Protein AF-A0A7Y2Y7D0-F1 (afdb_monomer)

Radius of gyration: 14.48 Å; Cα contacts (8 Å, |Δi|>4): 30; chains: 1; bounding box: 28×17×38 Å

Solvent-accessible surface area (backbone atoms only — not comparable to full-atom values): 3494 Å² total; per-residue (Å²): 132,77,87,88,55,71,60,69,58,49,35,60,75,37,75,67,38,62,69,56,40,50,50,53,55,49,52,49,68,63,49,49,62,56,41,50,51,52,25,52,52,20,56,76,70,66,35,64,66,55,26,49,51,34,54,56,70,68,60,130

Secondary structure (DSSP, 8-state):
--SS--HHHHHHHTTT-HHHHHHHHHHHHHHHHHHHHHHHHHHHTT-HHHHHHHHHHT--

Structure (mmCIF, N/CA/C/O backbone):
data_AF-A0A7Y2Y7D0-F1
#
_entry.id   AF-A0A7Y2Y7D0-F1
#
loop_
_atom_site.group_PDB
_atom_site.id
_atom_site.type_symbol
_atom_site.label_atom_id
_atom_site.label_alt_id
_atom_site.label_comp_id
_atom_site.label_asym_id
_atom_site.label_entity_id
_atom_site.label_seq_id
_atom_site.pdbx_PDB_ins_code
_atom_site.Cartn_x
_atom_site.Cartn_y
_atom_site.Cartn_z
_atom_site.occupancy
_atom_site.B_iso_or_equiv
_atom_site.auth_seq_id
_atom_site.auth_comp_id
_atom_site.auth_asym_id
_atom_site.auth_atom_id
_atom_site.pdbx_PDB_model_num
ATOM 1 N N . MET A 1 1 ? -4.992 2.199 -22.174 1.00 61.72 1 MET A N 1
ATOM 2 C CA . MET A 1 1 ? -4.790 3.190 -21.095 1.00 61.72 1 MET A CA 1
ATOM 3 C C . MET A 1 1 ? -4.695 2.452 -19.778 1.00 61.72 1 MET A C 1
ATOM 5 O O . MET A 1 1 ? -5.402 1.470 -19.594 1.00 61.72 1 MET A O 1
ATOM 9 N N . GLU A 1 2 ? -3.822 2.917 -18.897 1.00 75.38 2 GLU A N 1
ATOM 10 C CA . GLU A 1 2 ? -3.653 2.407 -17.538 1.00 75.38 2 GLU A CA 1
ATOM 11 C C . GLU A 1 2 ? -4.887 2.748 -16.678 1.00 75.38 2 GLU A C 1
ATOM 13 O O . GLU A 1 2 ? -5.184 3.924 -16.479 1.00 75.38 2 GLU A O 1
ATOM 18 N N . GLN A 1 3 ? -5.640 1.742 -16.210 1.00 78.38 3 GLN A N 1
ATOM 19 C CA . GLN A 1 3 ? -6.877 1.954 -15.429 1.00 78.38 3 GLN A CA 1
ATOM 20 C C . GLN A 1 3 ? -6.654 2.020 -13.913 1.00 78.38 3 GLN A C 1
ATOM 22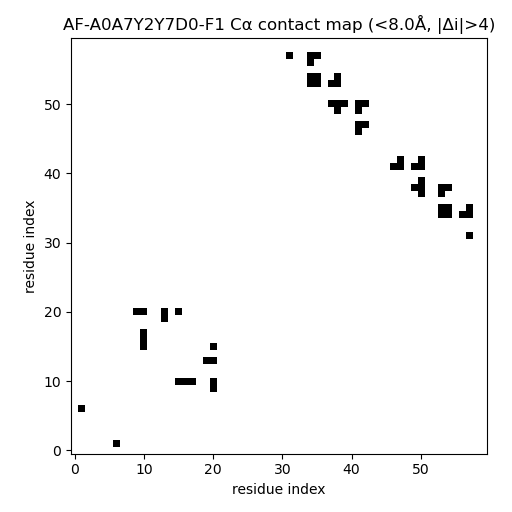 O O . GLN A 1 3 ? -7.341 2.777 -13.232 1.00 78.38 3 GLN A O 1
ATOM 27 N N . HIS A 1 4 ? -5.707 1.241 -13.387 1.00 84.69 4 HIS A N 1
ATOM 28 C CA . HIS A 1 4 ? -5.506 1.087 -11.939 1.00 84.69 4 HIS A CA 1
ATOM 29 C C . HIS A 1 4 ? -4.118 1.532 -11.470 1.00 84.69 4 HIS A C 1
ATOM 31 O O . HIS A 1 4 ? -3.991 2.097 -10.388 1.00 84.69 4 HIS A O 1
ATOM 37 N N . TYR A 1 5 ? -3.090 1.350 -12.302 1.00 85.62 5 TYR A N 1
ATOM 38 C CA . TYR A 1 5 ? -1.699 1.632 -11.949 1.00 85.62 5 TYR A CA 1
ATOM 39 C C . TYR A 1 5 ? -1.052 2.530 -12.989 1.00 85.62 5 TYR A C 1
ATOM 41 O O . TYR A 1 5 ? -1.041 2.183 -14.167 1.00 85.62 5 TYR A O 1
ATOM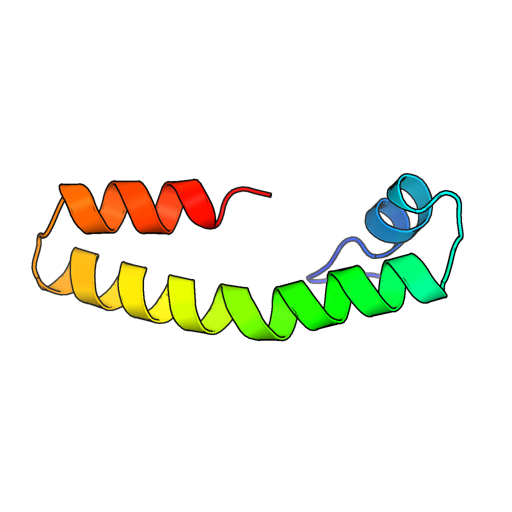 49 N N . LYS A 1 6 ? -0.491 3.661 -12.546 1.00 88.56 6 LYS A N 1
ATOM 50 C CA . LYS A 1 6 ? 0.208 4.617 -13.414 1.00 88.56 6 LYS A CA 1
ATOM 51 C C . LYS A 1 6 ? 1.644 4.158 -13.710 1.00 88.56 6 LYS A C 1
ATOM 53 O O . LYS A 1 6 ? 2.592 4.755 -13.206 1.00 88.56 6 LYS A O 1
ATOM 58 N N . LEU A 1 7 ? 1.800 3.079 -14.476 1.00 86.94 7 LEU A N 1
ATOM 59 C CA . LEU A 1 7 ? 3.082 2.432 -14.801 1.00 86.94 7 LEU A CA 1
ATOM 60 C C . LEU A 1 7 ? 4.089 3.394 -15.451 1.00 86.94 7 LEU A C 1
ATOM 62 O O . LEU A 1 7 ? 5.282 3.293 -15.175 1.00 86.94 7 LEU A O 1
ATOM 66 N N . TYR A 1 8 ? 3.638 4.376 -16.240 1.00 89.75 8 TYR A N 1
ATOM 67 C CA . TYR A 1 8 ? 4.537 5.406 -16.781 1.00 89.75 8 TYR A CA 1
ATOM 68 C C . TYR A 1 8 ? 5.272 6.209 -15.691 1.00 89.75 8 TYR A C 1
ATOM 70 O O . TYR A 1 8 ? 6.433 6.551 -15.881 1.00 89.75 8 TYR A O 1
ATOM 78 N N . ARG A 1 9 ? 4.642 6.465 -14.532 1.00 90.56 9 ARG A N 1
ATOM 79 C CA . ARG A 1 9 ? 5.296 7.171 -13.413 1.00 90.56 9 ARG A CA 1
ATOM 80 C C . ARG A 1 9 ? 6.362 6.321 -12.742 1.00 90.56 9 ARG A C 1
ATOM 82 O O . ARG A 1 9 ? 7.348 6.854 -12.255 1.00 90.56 9 ARG A O 1
ATOM 89 N N . VAL A 1 10 ? 6.146 5.009 -12.703 1.00 89.69 10 VAL A N 1
ATOM 90 C CA . VAL A 1 10 ? 7.120 4.064 -12.152 1.00 89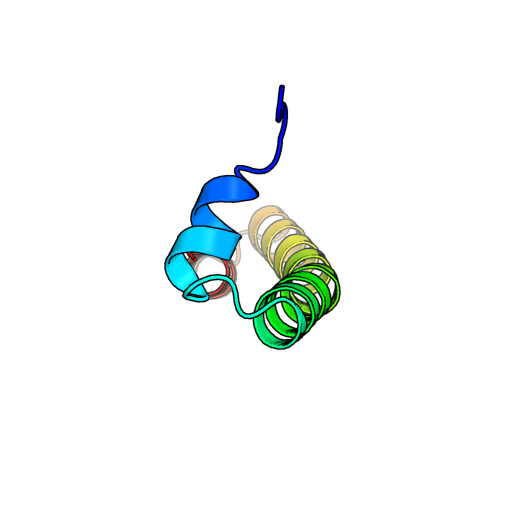.69 10 VAL A CA 1
ATOM 91 C C . VAL A 1 10 ? 8.354 4.008 -13.048 1.00 89.69 10 VAL A C 1
ATOM 93 O O . VAL A 1 10 ? 9.467 4.081 -12.544 1.00 89.69 10 VAL A O 1
ATOM 96 N N . ARG A 1 11 ? 8.165 3.971 -14.373 1.00 92.31 11 ARG A N 1
ATOM 97 C CA . ARG A 1 11 ? 9.274 4.046 -15.338 1.00 92.31 11 ARG A CA 1
ATOM 98 C C . ARG A 1 11 ? 10.021 5.377 -15.281 1.00 92.31 11 ARG A C 1
ATOM 100 O O . ARG A 1 11 ? 11.242 5.380 -15.352 1.00 92.31 11 ARG A O 1
ATOM 107 N N . GLU A 1 12 ? 9.303 6.490 -15.122 1.00 93.81 12 GLU A N 1
ATOM 108 C CA . GLU A 1 12 ? 9.900 7.823 -14.951 1.00 93.81 12 GLU A CA 1
ATOM 109 C C . GLU A 1 12 ? 10.738 7.907 -13.664 1.00 93.81 12 GLU A C 1
ATOM 111 O O . GLU A 1 12 ? 11.863 8.395 -13.701 1.00 93.81 12 GLU A O 1
ATOM 116 N N . LEU A 1 13 ? 10.234 7.369 -12.545 1.00 91.06 13 LEU A N 1
ATOM 117 C CA . LEU A 1 13 ? 10.979 7.262 -11.283 1.00 91.06 13 LEU A CA 1
ATOM 118 C C . LEU A 1 13 ? 12.239 6.394 -11.424 1.00 91.06 13 LEU A C 1
ATOM 120 O O . LEU A 1 13 ? 13.251 6.675 -10.790 1.00 91.06 13 LEU A O 1
ATOM 124 N N . ALA A 1 14 ? 12.154 5.344 -12.238 1.00 93.56 14 ALA A N 1
ATOM 125 C CA . ALA A 1 14 ? 13.231 4.397 -12.487 1.00 93.56 14 ALA A CA 1
ATOM 126 C C . ALA A 1 14 ? 14.263 4.879 -13.522 1.00 93.56 14 ALA A C 1
ATOM 128 O O . ALA A 1 14 ? 15.162 4.118 -13.853 1.00 93.56 14 ALA A O 1
ATOM 129 N N . ASP A 1 15 ? 14.116 6.079 -14.097 1.00 93.56 15 ASP A N 1
ATOM 130 C CA . ASP A 1 15 ? 14.918 6.544 -15.245 1.00 93.56 15 ASP A CA 1
ATOM 131 C C . ASP A 1 15 ? 14.957 5.525 -16.411 1.00 93.56 15 ASP A C 1
ATOM 133 O O . ASP A 1 15 ? 15.961 5.334 -17.092 1.00 93.56 15 ASP A O 1
ATOM 137 N N . ASN A 1 16 ? 13.824 4.851 -16.647 1.00 89.56 16 ASN A N 1
ATOM 138 C CA . ASN A 1 16 ? 13.652 3.750 -17.607 1.00 89.56 16 ASN A CA 1
ATOM 139 C C . ASN A 1 16 ? 14.513 2.491 -17.346 1.00 89.56 16 ASN A C 1
ATOM 141 O O . ASN A 1 16 ? 14.651 1.657 -18.243 1.00 89.56 16 ASN A O 1
ATOM 145 N N . ASP A 1 17 ? 15.048 2.313 -16.135 1.00 96.56 17 ASP A N 1
ATOM 146 C CA . ASP A 1 17 ? 15.648 1.052 -15.686 1.00 96.56 17 ASP A CA 1
ATOM 147 C C . ASP A 1 17 ? 14.550 0.001 -15.435 1.00 96.56 17 ASP A C 1
ATOM 149 O O . ASP A 1 17 ? 13.873 -0.005 -14.404 1.00 96.56 17 ASP A O 1
ATOM 153 N N . GLU A 1 18 ? 14.345 -0.892 -16.404 1.00 94.06 18 GLU A N 1
ATOM 154 C CA . GLU A 1 18 ? 13.311 -1.929 -16.328 1.00 94.06 18 GLU A CA 1
ATOM 155 C C . GLU A 1 18 ? 13.592 -2.992 -15.246 1.00 94.06 18 GLU A C 1
ATOM 157 O O . GLU A 1 18 ? 12.639 -3.567 -14.713 1.00 94.06 18 GLU A O 1
ATOM 162 N N . ASP A 1 19 ? 14.853 -3.217 -14.851 1.00 96.25 19 ASP A N 1
ATOM 163 C CA . ASP A 1 19 ? 15.178 -4.131 -13.747 1.00 96.25 19 ASP A CA 1
ATOM 164 C C . ASP A 1 19 ? 14.741 -3.518 -12.409 1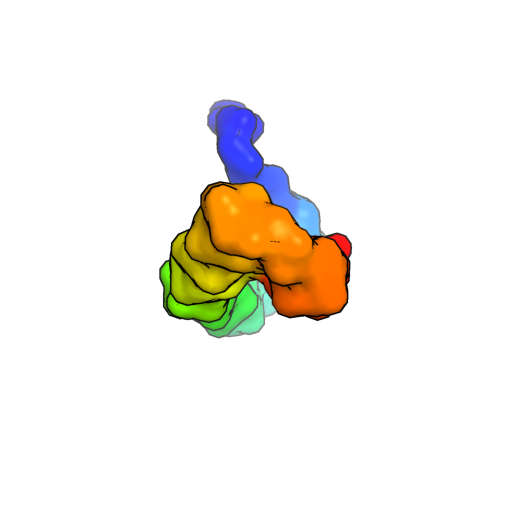.00 96.25 19 ASP A C 1
ATOM 166 O O . ASP A 1 19 ? 14.154 -4.200 -11.561 1.00 96.25 19 ASP A O 1
ATOM 170 N N . PHE A 1 20 ? 14.936 -2.206 -12.239 1.00 94.75 20 PHE A N 1
ATOM 171 C CA . PHE A 1 20 ? 14.421 -1.478 -11.079 1.00 94.75 20 PHE A CA 1
ATOM 172 C C . PHE A 1 20 ? 12.886 -1.445 -11.052 1.00 94.75 20 PHE A C 1
ATOM 174 O O . PHE A 1 20 ? 12.282 -1.658 -9.997 1.00 94.75 20 PHE A O 1
ATOM 181 N N . VAL A 1 21 ? 12.235 -1.227 -12.202 1.00 93.75 21 VAL A N 1
ATOM 182 C CA . VAL A 1 21 ? 10.765 -1.284 -12.320 1.00 93.75 21 VAL A CA 1
ATOM 183 C C . VAL A 1 21 ? 10.242 -2.649 -11.878 1.00 93.75 21 VAL A C 1
ATOM 185 O O . VAL A 1 21 ? 9.277 -2.718 -11.110 1.00 93.75 21 VAL A O 1
ATOM 188 N N . LEU A 1 22 ? 10.878 -3.731 -12.336 1.00 94.62 22 LEU A N 1
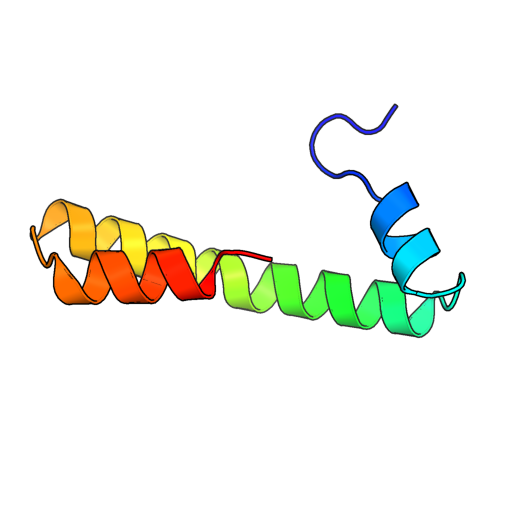ATOM 189 C CA . LEU A 1 22 ? 10.505 -5.092 -11.966 1.00 94.62 22 LEU A CA 1
ATOM 190 C C . LEU A 1 22 ? 10.685 -5.335 -10.465 1.00 94.62 22 LEU A C 1
ATOM 192 O O . LEU A 1 22 ? 9.779 -5.880 -9.831 1.00 94.62 22 LEU A O 1
ATOM 196 N N . ALA A 1 23 ? 11.815 -4.914 -9.892 1.00 95.12 23 ALA A N 1
ATOM 197 C CA . ALA A 1 23 ? 12.074 -5.047 -8.463 1.00 95.12 23 ALA A CA 1
ATOM 198 C C . ALA A 1 23 ? 11.017 -4.304 -7.631 1.00 95.12 23 ALA A C 1
ATOM 200 O O . ALA A 1 23 ? 10.394 -4.902 -6.755 1.00 95.12 23 ALA A O 1
ATOM 201 N N . LEU A 1 24 ? 10.735 -3.040 -7.963 1.00 92.69 24 LEU A N 1
ATOM 202 C CA . LEU A 1 24 ? 9.746 -2.227 -7.254 1.00 92.69 24 LEU A C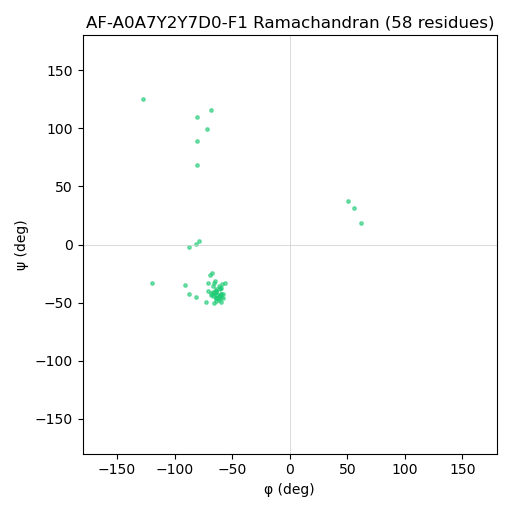A 1
ATOM 203 C C . LEU A 1 24 ? 8.335 -2.825 -7.345 1.00 92.69 24 LEU A C 1
ATOM 205 O O . LEU A 1 24 ? 7.629 -2.909 -6.339 1.00 92.69 24 LEU A O 1
ATOM 209 N N . ALA A 1 25 ? 7.917 -3.250 -8.540 1.00 92.31 25 ALA A N 1
ATOM 210 C CA . ALA A 1 25 ? 6.611 -3.870 -8.739 1.00 92.31 25 ALA A CA 1
ATOM 211 C C . ALA A 1 25 ? 6.487 -5.198 -7.977 1.00 92.31 25 ALA A C 1
ATOM 213 O O . ALA A 1 25 ? 5.433 -5.473 -7.404 1.00 92.31 25 ALA A O 1
ATOM 214 N N . SER A 1 26 ? 7.558 -5.995 -7.938 1.00 94.31 26 SER A N 1
ATOM 215 C CA . SER A 1 26 ? 7.585 -7.268 -7.212 1.00 94.31 26 SER A CA 1
ATOM 216 C C . SER A 1 26 ? 7.458 -7.041 -5.706 1.00 94.31 26 SER A C 1
ATOM 218 O O . SER A 1 26 ? 6.548 -7.591 -5.092 1.00 94.31 26 SER A O 1
ATOM 220 N N . THR A 1 27 ? 8.265 -6.143 -5.128 1.00 93.56 27 THR A N 1
ATOM 221 C CA . THR A 1 27 ? 8.167 -5.782 -3.704 1.00 93.56 27 THR A CA 1
ATOM 222 C C . THR A 1 27 ? 6.781 -5.243 -3.350 1.00 93.56 27 THR A C 1
ATOM 224 O O . THR A 1 27 ? 6.205 -5.639 -2.341 1.00 93.56 27 THR A O 1
ATOM 227 N N . PHE A 1 28 ? 6.191 -4.391 -4.196 1.00 91.56 28 PHE A N 1
ATOM 228 C CA . PHE A 1 28 ? 4.842 -3.870 -3.962 1.00 91.56 28 PHE A CA 1
ATOM 229 C C . PHE A 1 28 ? 3.791 -4.988 -3.893 1.00 91.56 28 PHE A C 1
ATOM 231 O O . PHE A 1 28 ? 2.937 -4.980 -3.006 1.00 91.56 28 PHE A O 1
ATOM 238 N N . LEU A 1 29 ? 3.843 -5.950 -4.821 1.00 92.19 29 LEU A N 1
ATOM 239 C CA . LEU A 1 29 ? 2.901 -7.072 -4.861 1.00 92.19 29 LEU A CA 1
ATOM 240 C C . LEU A 1 29 ? 3.084 -8.047 -3.693 1.00 92.19 29 LEU A C 1
ATOM 242 O O . LEU A 1 29 ? 2.119 -8.707 -3.313 1.00 92.19 29 LEU A O 1
ATOM 246 N N . GLU A 1 30 ? 4.283 -8.133 -3.125 1.00 93.62 30 GLU A N 1
ATOM 247 C CA . GLU A 1 30 ? 4.572 -8.981 -1.967 1.00 93.62 30 GLU A CA 1
ATOM 248 C C . GLU A 1 30 ? 4.161 -8.321 -0.643 1.00 93.62 30 GLU A C 1
ATOM 250 O O . GLU A 1 30 ? 3.522 -8.961 0.193 1.00 93.62 30 GLU A O 1
ATOM 255 N N . GLU A 1 31 ? 4.485 -7.042 -0.444 1.00 92.56 31 GLU A N 1
ATOM 256 C CA . GLU A 1 31 ? 4.328 -6.388 0.861 1.00 92.56 31 GLU A CA 1
ATOM 257 C C . GLU A 1 31 ? 2.933 -5.787 1.082 1.00 92.56 31 GLU A C 1
ATOM 259 O O . GLU A 1 31 ? 2.347 -5.936 2.159 1.00 92.56 31 GLU A O 1
ATOM 264 N N . VAL A 1 32 ? 2.363 -5.131 0.066 1.00 93.19 32 VAL A N 1
ATOM 265 C CA . VAL A 1 32 ? 1.122 -4.356 0.233 1.00 93.19 32 VAL A CA 1
ATOM 266 C C . VAL A 1 32 ? -0.087 -5.221 0.593 1.00 93.19 32 VAL A C 1
ATOM 268 O O . VAL A 1 32 ? -0.855 -4.801 1.462 1.00 93.19 32 VAL A O 1
ATOM 271 N N . PRO A 1 33 ? -0.299 -6.420 0.013 1.00 94.88 33 PRO A N 1
ATOM 272 C CA . PRO A 1 33 ? -1.418 -7.266 0.422 1.00 94.88 33 PRO A CA 1
ATOM 273 C C . PRO A 1 33 ? -1.362 -7.670 1.901 1.00 94.88 33 PRO A C 1
ATOM 275 O O . PRO A 1 33 ? -2.397 -7.686 2.566 1.00 94.88 33 PRO A O 1
ATOM 278 N N . ALA A 1 34 ? -0.168 -7.951 2.431 1.00 93.44 34 ALA A N 1
ATOM 279 C CA . ALA A 1 34 ? 0.005 -8.309 3.836 1.00 93.44 34 ALA A CA 1
ATOM 280 C C . ALA A 1 34 ? -0.313 -7.123 4.762 1.00 93.44 34 ALA A C 1
ATOM 282 O O . ALA A 1 34 ? -1.056 -7.272 5.733 1.00 93.44 34 ALA A O 1
ATOM 283 N N . ASP A 1 35 ? 0.178 -5.927 4.428 1.00 94.88 35 ASP A N 1
ATOM 284 C CA . ASP A 1 35 ? -0.123 -4.713 5.193 1.00 94.88 35 ASP A CA 1
ATOM 285 C C . ASP A 1 35 ? -1.609 -4.320 5.112 1.00 94.88 35 ASP A C 1
ATOM 287 O O . ASP A 1 35 ? -2.176 -3.814 6.088 1.00 94.88 35 ASP A O 1
ATOM 291 N N . ALA A 1 36 ? -2.265 -4.588 3.978 1.00 96.12 36 ALA A N 1
ATOM 292 C CA . ALA A 1 36 ? -3.691 -4.346 3.793 1.00 96.12 36 ALA A CA 1
ATOM 293 C C . ALA A 1 36 ? -4.555 -5.261 4.677 1.00 96.12 36 ALA A C 1
ATOM 295 O O . ALA A 1 36 ? -5.529 -4.787 5.271 1.00 96.12 36 ALA A O 1
ATOM 296 N N . GLU A 1 37 ? -4.196 -6.541 4.813 1.00 97.75 37 GLU A N 1
ATOM 297 C CA . GLU A 1 37 ? -4.886 -7.452 5.735 1.00 97.75 37 GLU A CA 1
ATOM 298 C C . GLU A 1 37 ? -4.682 -7.026 7.196 1.00 97.75 37 GLU A C 1
ATOM 300 O O . GLU A 1 37 ? -5.659 -6.931 7.941 1.00 97.75 37 GLU A O 1
ATOM 305 N N . LEU A 1 38 ? -3.465 -6.625 7.584 1.00 96.75 38 LEU A N 1
ATOM 306 C CA . LEU A 1 38 ? -3.211 -6.077 8.923 1.00 96.75 38 LEU A CA 1
ATOM 307 C C . LEU A 1 38 ? -4.041 -4.818 9.205 1.00 96.75 38 LEU A C 1
ATOM 309 O O . LEU A 1 38 ? -4.605 -4.673 10.291 1.00 96.75 38 LEU A O 1
ATOM 313 N N . LEU A 1 39 ? -4.151 -3.902 8.234 1.00 97.75 39 LEU A N 1
ATOM 314 C CA . LEU A 1 39 ? -4.991 -2.713 8.384 1.00 97.75 39 LEU A CA 1
ATOM 315 C C . LEU A 1 39 ? -6.464 -3.095 8.579 1.00 97.75 39 LEU A C 1
ATOM 317 O O . LEU A 1 39 ? -7.140 -2.535 9.444 1.00 97.75 39 LEU A O 1
ATOM 321 N N . LYS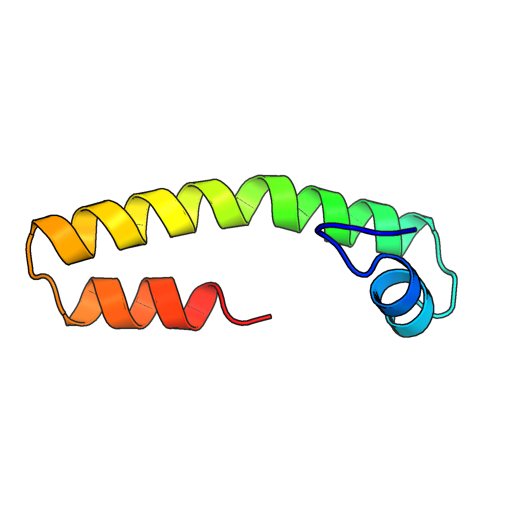 A 1 40 ? -6.968 -4.043 7.787 1.00 98.31 40 LYS A N 1
ATOM 322 C CA . LYS A 1 40 ? -8.352 -4.520 7.871 1.00 98.31 40 LYS A CA 1
ATOM 323 C C . LYS A 1 40 ? -8.657 -5.131 9.239 1.00 98.31 40 LYS A C 1
ATOM 325 O O . LYS A 1 40 ? -9.691 -4.803 9.824 1.00 98.31 40 LYS A O 1
ATOM 330 N N . GLU A 1 41 ? -7.759 -5.954 9.773 1.00 98.50 41 GLU A N 1
ATOM 331 C CA . GLU A 1 41 ? -7.887 -6.526 11.118 1.00 98.50 41 GLU A CA 1
ATOM 332 C C . GLU A 1 41 ? -7.847 -5.450 12.208 1.00 98.50 41 GLU A C 1
ATOM 334 O O . GLU A 1 41 ? -8.708 -5.427 13.092 1.00 98.50 41 GLU A O 1
ATOM 339 N N . ALA A 1 42 ? -6.902 -4.510 12.123 1.00 98.38 42 ALA A N 1
ATOM 340 C CA . ALA A 1 42 ? -6.779 -3.419 1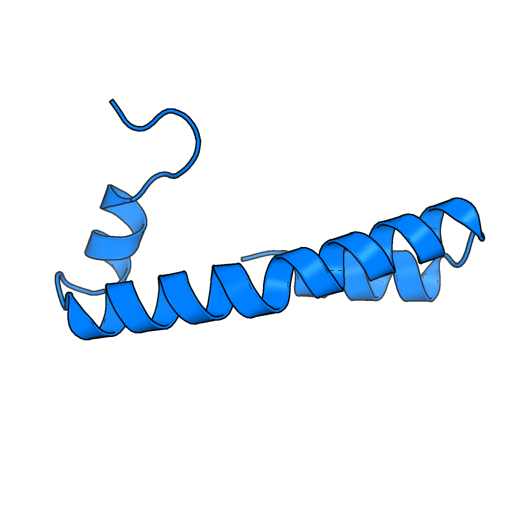3.085 1.00 98.38 42 ALA A CA 1
ATOM 341 C C . ALA A 1 42 ? -8.045 -2.549 13.133 1.00 98.38 42 ALA A C 1
ATOM 343 O O . ALA A 1 42 ? -8.539 -2.218 14.213 1.00 98.38 42 ALA A O 1
ATOM 344 N N . VAL A 1 43 ? -8.628 -2.235 11.970 1.00 98.31 43 VAL A N 1
ATOM 345 C CA . VAL A 1 43 ? -9.894 -1.494 11.880 1.00 98.31 43 VAL A CA 1
ATOM 346 C C . VAL A 1 43 ? -11.048 -2.292 12.489 1.00 98.31 43 VAL A C 1
ATOM 348 O O . VAL A 1 43 ? -11.815 -1.733 13.276 1.00 98.31 43 VAL A O 1
ATOM 351 N N . ALA A 1 44 ? -11.166 -3.588 12.178 1.00 98.62 44 ALA A N 1
ATOM 352 C CA . ALA A 1 44 ? -12.220 -4.444 12.727 1.00 98.62 44 ALA A CA 1
ATOM 353 C C . ALA A 1 44 ? -12.162 -4.523 14.264 1.00 98.62 44 ALA A C 1
ATOM 355 O O . ALA A 1 44 ? -13.199 -4.488 14.930 1.00 98.62 44 ALA A O 1
ATOM 356 N N . ASN A 1 45 ? -10.950 -4.545 14.822 1.00 98.50 45 ASN A N 1
ATOM 357 C CA . ASN A 1 45 ? -10.702 -4.626 16.261 1.00 98.50 45 ASN A CA 1
ATOM 358 C C . ASN A 1 45 ? -10.672 -3.262 16.972 1.00 98.50 45 ASN A C 1
ATOM 360 O O . ASN A 1 45 ? -10.529 -3.218 18.194 1.00 98.50 45 ASN A O 1
ATOM 364 N N . LYS A 1 46 ? -10.831 -2.148 16.241 1.00 98.50 46 LYS A N 1
ATOM 365 C CA . LYS A 1 46 ? -10.664 -0.773 16.754 1.00 98.50 46 LYS A CA 1
ATOM 366 C C . LYS A 1 46 ? -9.284 -0.523 17.384 1.00 98.50 46 LYS A C 1
ATOM 368 O O . LYS A 1 46 ? -9.158 0.293 18.298 1.00 98.50 46 LYS A O 1
ATOM 373 N N . ASP A 1 47 ? -8.250 -1.195 16.885 1.00 98.50 47 ASP A N 1
ATOM 374 C CA . ASP A 1 47 ? -6.863 -0.914 17.247 1.00 98.50 47 ASP A CA 1
ATOM 375 C C . ASP A 1 47 ? -6.366 0.299 16.452 1.00 98.50 47 ASP A C 1
ATOM 377 O O . ASP A 1 47 ? -5.847 0.196 15.338 1.00 98.50 47 ASP A O 1
ATOM 381 N N . TYR A 1 48 ? -6.573 1.485 17.022 1.00 98.00 48 TYR A N 1
ATOM 382 C CA . TYR A 1 48 ? -6.251 2.750 16.362 1.00 98.00 48 TYR A CA 1
ATOM 383 C C . TYR A 1 48 ? -4.752 2.935 16.107 1.00 98.00 48 TYR A C 1
ATOM 385 O O . TYR A 1 48 ? -4.382 3.579 15.123 1.00 98.00 48 TYR A O 1
ATOM 393 N N . LEU A 1 49 ? -3.891 2.390 16.973 1.00 98.06 49 LEU A N 1
ATOM 394 C CA . LEU A 1 49 ? -2.445 2.522 16.821 1.00 98.06 49 LEU A CA 1
ATOM 395 C C . LEU A 1 49 ? -1.958 1.652 15.664 1.00 98.06 49 LEU A C 1
ATOM 397 O O . LEU A 1 49 ? -1.268 2.158 14.778 1.00 98.06 49 LEU A O 1
ATOM 401 N N . GLN A 1 50 ? -2.360 0.379 15.640 1.00 97.56 50 GLN A N 1
ATOM 402 C CA . GLN A 1 50 ? -1.982 -0.534 14.566 1.00 97.56 50 GLN A CA 1
ATOM 403 C C . GLN A 1 50 ? -2.572 -0.081 13.227 1.00 97.56 50 GLN A C 1
ATOM 405 O O . GLN A 1 50 ? -1.872 -0.081 12.216 1.00 97.56 50 GLN A O 1
ATOM 410 N N . ALA A 1 51 ? -3.823 0.394 13.217 1.00 97.81 51 ALA A N 1
ATOM 411 C CA . ALA A 1 51 ? -4.442 0.936 12.013 1.00 97.81 51 ALA A CA 1
ATOM 412 C C . ALA A 1 51 ? -3.662 2.146 11.471 1.00 97.81 51 ALA A C 1
ATOM 414 O O . ALA A 1 51 ? -3.404 2.226 10.270 1.00 97.81 51 ALA A O 1
ATOM 415 N N . TYR A 1 52 ? -3.233 3.064 12.345 1.00 96.94 52 TYR A N 1
ATOM 416 C CA . TYR A 1 52 ? -2.394 4.197 11.950 1.00 96.94 52 TYR A CA 1
ATOM 417 C C . TYR A 1 52 ? -1.051 3.740 11.368 1.00 96.94 52 TYR A C 1
ATOM 419 O O . TYR A 1 52 ? -0.655 4.214 10.303 1.00 96.94 52 TYR A O 1
ATOM 427 N N . GLN A 1 53 ? -0.361 2.817 12.039 1.00 95.75 53 GLN A N 1
ATOM 428 C CA . GLN A 1 53 ? 0.956 2.340 11.616 1.00 95.75 53 GLN A CA 1
ATOM 429 C C . GLN A 1 53 ? 0.896 1.613 10.268 1.00 95.75 53 GLN A C 1
ATOM 431 O O . GLN A 1 53 ? 1.652 1.966 9.363 1.00 95.75 53 GLN A O 1
ATOM 436 N N . SER A 1 54 ? -0.037 0.671 10.098 1.00 94.88 54 SER A N 1
ATOM 437 C CA . SER A 1 54 ? -0.207 -0.069 8.842 1.00 94.88 54 SER A CA 1
ATOM 438 C C . SER A 1 54 ? -0.624 0.855 7.692 1.00 94.88 54 SER A C 1
ATOM 440 O O . SER A 1 54 ? -0.076 0.766 6.596 1.00 94.88 54 SER A O 1
ATOM 442 N N . ALA A 1 55 ? -1.528 1.812 7.935 1.00 94.81 55 ALA A N 1
ATOM 443 C CA . ALA A 1 55 ? -1.912 2.795 6.921 1.00 94.81 55 ALA A CA 1
ATOM 444 C C . ALA A 1 55 ? -0.766 3.751 6.550 1.00 94.81 55 ALA A C 1
ATOM 446 O O . ALA A 1 55 ? -0.663 4.159 5.396 1.00 94.81 55 ALA A O 1
ATOM 447 N N . HIS A 1 56 ? 0.083 4.130 7.510 1.00 94.94 56 HIS A N 1
ATOM 448 C CA . HIS A 1 56 ? 1.247 4.976 7.247 1.00 94.94 56 HIS A CA 1
ATOM 449 C C . HIS A 1 56 ? 2.298 4.237 6.417 1.00 94.94 56 HIS A C 1
ATOM 451 O O . HIS A 1 56 ? 2.828 4.817 5.475 1.00 94.94 56 HIS A O 1
ATOM 457 N N . LYS A 1 57 ? 2.541 2.958 6.724 1.00 91.31 57 LYS A N 1
ATOM 458 C CA . LYS A 1 57 ? 3.468 2.101 5.977 1.00 91.31 57 LYS A CA 1
ATOM 459 C C . LYS A 1 57 ? 3.054 1.932 4.510 1.00 91.31 57 LYS A C 1
ATOM 461 O O . LYS A 1 57 ? 3.907 1.954 3.636 1.00 91.31 57 LYS A O 1
ATOM 466 N N . MET A 1 58 ? 1.751 1.841 4.234 1.00 89.69 58 MET A N 1
ATOM 467 C CA . MET A 1 58 ? 1.217 1.711 2.871 1.00 89.69 58 MET A CA 1
ATOM 468 C C . MET A 1 58 ? 1.152 3.021 2.070 1.00 89.69 58 MET A C 1
ATOM 470 O O . MET A 1 58 ? 0.618 3.003 0.964 1.00 89.69 58 MET A O 1
ATOM 474 N N . LYS A 1 59 ? 1.622 4.166 2.589 1.00 83.31 59 LYS A N 1
ATOM 475 C CA . LYS A 1 59 ? 1.728 5.397 1.786 1.00 83.31 59 LYS A CA 1
ATOM 476 C C . LYS A 1 59 ? 3.004 5.335 0.927 1.00 83.31 59 LYS A C 1
ATOM 478 O O . LYS A 1 59 ? 4.079 5.440 1.513 1.00 83.31 59 LYS A O 1
ATOM 483 N N . PRO A 1 60 ? 2.903 5.181 -0.409 1.00 66.56 60 PRO A N 1
ATOM 484 C CA . PRO A 1 60 ? 4.050 5.290 -1.306 1.00 66.56 60 PRO A CA 1
ATOM 485 C C . PRO A 1 60 ? 4.454 6.752 -1.540 1.00 66.56 60 PRO A C 1
ATOM 487 O O . PRO A 1 60 ? 3.569 7.643 -1.473 1.00 66.56 60 PRO A O 1
#

Mean predicted aligned error: 3.52 Å

Nearest PDB structures (foldseek):
  8e0m-assembly3_H  TM=6.787E-01  e=3.912E+00  synthetic construct

pLDDT: mean 92.42, std 7.07, range [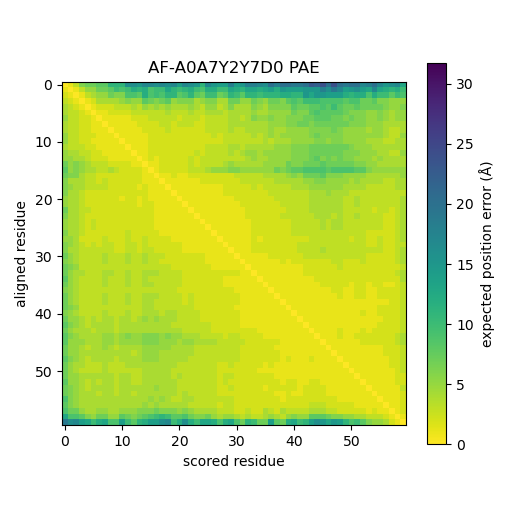61.72, 98.62]

Foldseek 3Di:
DDDDDPLVVLCVVVVNPVVSSVVVVVCCVPPLVVLVVQLVVCVVVVVPVSVVVSVVVPDD

Sequence (60 aa):
MEQHYKLYRVRELADNDEDFVLALASTFLEEVPADAELLKEAVANKDYLQAYQSAHKMKP